Protein AF-A0A497NPA7-F1 (afdb_monomer_lite)

Structure (mmCIF, N/CA/C/O backbone):
data_AF-A0A497NPA7-F1
#
_entry.id   AF-A0A497NPA7-F1
#
loop_
_atom_site.group_PDB
_atom_site.id
_atom_site.type_symbol
_atom_site.label_atom_id
_atom_site.label_alt_id
_atom_site.label_comp_id
_atom_site.label_asym_id
_atom_site.label_entity_id
_atom_site.label_seq_id
_atom_site.pdbx_PDB_ins_code
_atom_site.Cartn_x
_atom_site.Cartn_y
_atom_site.Cartn_z
_atom_site.occupancy
_atom_site.B_iso_or_equiv
_atom_site.auth_seq_id
_atom_site.auth_comp_id
_atom_site.auth_asym_id
_atom_site.auth_atom_id
_atom_site.pdbx_PDB_model_num
ATOM 1 N N . MET A 1 1 ? -7.147 -20.824 11.673 1.00 59.41 1 MET A N 1
ATOM 2 C CA . MET A 1 1 ? -7.367 -19.424 12.101 1.00 59.41 1 MET A CA 1
ATOM 3 C C . MET A 1 1 ? -8.838 -19.267 12.452 1.00 59.41 1 MET A C 1
ATOM 5 O O . MET A 1 1 ? -9.667 -19.757 11.698 1.00 59.41 1 MET A O 1
ATOM 9 N N . ASN A 1 2 ? -9.168 -18.703 13.614 1.00 78.38 2 ASN A N 1
ATOM 10 C CA . ASN A 1 2 ? -10.553 -18.635 14.091 1.00 78.38 2 ASN A CA 1
ATOM 11 C C . ASN A 1 2 ? -11.389 -17.751 13.139 1.00 78.38 2 ASN A C 1
ATOM 13 O O . ASN A 1 2 ? -10.937 -16.658 12.802 1.00 78.38 2 ASN A O 1
ATOM 17 N N . MET A 1 3 ? -12.573 -18.189 12.694 1.00 84.75 3 MET A N 1
ATOM 18 C CA . MET A 1 3 ? -13.376 -17.473 11.675 1.00 84.75 3 MET A CA 1
ATOM 19 C C . MET A 1 3 ? -13.685 -16.024 12.090 1.00 84.75 3 MET A C 1
ATOM 21 O O . MET A 1 3 ? -13.694 -15.108 11.270 1.00 84.75 3 MET A O 1
ATOM 25 N N . LYS A 1 4 ? -13.850 -15.808 13.399 1.00 86.19 4 LYS A N 1
ATOM 26 C CA . LYS A 1 4 ? -14.025 -14.483 13.994 1.00 86.19 4 LYS A CA 1
ATOM 27 C C . LYS A 1 4 ? -12.812 -13.569 13.765 1.00 86.19 4 LYS A C 1
ATOM 29 O O . LYS A 1 4 ? -12.991 -12.419 13.399 1.00 86.19 4 LYS A O 1
ATOM 34 N N . ILE A 1 5 ? -11.588 -14.085 13.903 1.00 86.81 5 ILE A N 1
ATOM 35 C CA . ILE A 1 5 ? -10.350 -13.300 13.737 1.00 86.81 5 ILE A CA 1
ATOM 36 C C . ILE A 1 5 ? -10.233 -12.769 12.309 1.00 86.81 5 ILE A C 1
ATOM 38 O O . ILE A 1 5 ? -9.935 -11.597 12.108 1.00 86.81 5 ILE A O 1
ATOM 42 N N . LEU A 1 6 ? -10.498 -13.629 11.323 1.00 88.69 6 LEU A N 1
ATOM 43 C CA . LEU A 1 6 ? -10.406 -13.267 9.910 1.00 88.69 6 LEU A CA 1
ATOM 44 C C . LEU A 1 6 ? -11.491 -12.251 9.527 1.00 88.69 6 LEU A C 1
ATOM 46 O O . LEU A 1 6 ? -11.206 -11.284 8.825 1.00 88.69 6 LEU A O 1
ATOM 50 N N . ARG A 1 7 ? -12.710 -12.422 10.049 1.00 89.81 7 ARG A N 1
ATOM 51 C CA . ARG A 1 7 ? -13.800 -11.458 9.872 1.00 89.81 7 ARG A CA 1
ATOM 52 C C . ARG A 1 7 ? -13.464 -10.096 10.481 1.00 89.81 7 ARG A C 1
ATOM 54 O O . ARG A 1 7 ? -13.593 -9.089 9.795 1.00 89.81 7 ARG A O 1
ATOM 61 N N . ASP A 1 8 ? -13.019 -10.067 11.734 1.00 89.81 8 ASP A N 1
ATOM 62 C CA . ASP A 1 8 ? -12.688 -8.825 12.441 1.00 89.81 8 ASP A CA 1
ATOM 63 C C . ASP A 1 8 ? -11.544 -8.081 11.732 1.00 89.81 8 ASP A C 1
ATOM 65 O O . ASP A 1 8 ? -11.612 -6.871 11.539 1.00 89.81 8 ASP A O 1
ATOM 69 N N . MET A 1 9 ? -10.528 -8.817 11.271 1.00 91.50 9 MET A N 1
ATOM 70 C CA . MET A 1 9 ? -9.418 -8.285 10.477 1.00 91.50 9 MET A CA 1
ATOM 71 C C . MET A 1 9 ? -9.904 -7.589 9.197 1.00 91.50 9 MET A C 1
ATOM 73 O O . MET A 1 9 ? -9.491 -6.464 8.921 1.00 91.50 9 MET A O 1
ATOM 77 N N . LEU A 1 10 ? -10.784 -8.239 8.426 1.00 90.81 10 LEU A N 1
ATOM 78 C CA . LEU A 1 10 ? -11.324 -7.670 7.187 1.00 90.81 10 LEU A CA 1
ATOM 79 C C . LEU A 1 10 ? -12.204 -6.446 7.454 1.00 90.81 10 LEU A C 1
ATOM 81 O O . LEU A 1 10 ? -12.068 -5.451 6.751 1.00 90.81 10 LEU A O 1
ATOM 85 N N . ILE A 1 11 ? -13.045 -6.485 8.492 1.00 90.12 11 ILE A N 1
ATOM 86 C CA . ILE A 1 11 ? -13.893 -5.346 8.877 1.00 90.12 11 ILE A CA 1
ATOM 87 C C . ILE A 1 11 ? -13.032 -4.136 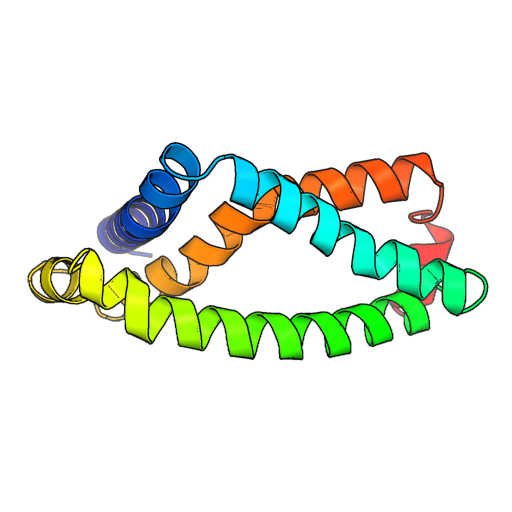9.254 1.00 90.12 11 ILE A C 1
ATOM 89 O O . ILE A 1 11 ? -13.318 -3.022 8.824 1.00 90.12 11 ILE A O 1
ATOM 93 N N . ILE A 1 12 ? -11.963 -4.336 10.028 1.00 89.38 12 ILE A N 1
ATOM 94 C CA . ILE A 1 12 ? -11.041 -3.254 10.402 1.00 89.38 12 ILE A CA 1
ATOM 95 C C . ILE A 1 12 ? -10.349 -2.685 9.158 1.00 89.38 12 ILE A C 1
ATOM 97 O O . ILE A 1 12 ? -10.266 -1.464 9.003 1.00 89.38 12 ILE A O 1
ATOM 101 N N . ALA A 1 13 ? -9.889 -3.556 8.257 1.00 89.62 13 ALA A N 1
ATOM 102 C CA . ALA A 1 13 ? -9.249 -3.134 7.017 1.00 89.62 13 ALA A CA 1
ATOM 103 C C . ALA A 1 13 ? -10.213 -2.325 6.130 1.00 89.62 13 ALA A C 1
ATOM 105 O O . ALA A 1 13 ? -9.835 -1.291 5.578 1.00 89.62 13 ALA A O 1
ATOM 106 N N . GLU A 1 14 ? -11.469 -2.755 6.036 1.00 88.75 14 GLU A N 1
ATOM 107 C CA . GLU A 1 14 ? -12.527 -2.084 5.281 1.00 88.75 14 GLU A CA 1
ATOM 108 C C . GLU A 1 14 ? -12.891 -0.721 5.888 1.00 88.75 14 GLU A C 1
ATOM 110 O O . GLU A 1 14 ? -12.946 0.281 5.172 1.00 88.75 14 GLU A O 1
ATOM 115 N N . LEU A 1 15 ? -13.062 -0.661 7.213 1.00 88.12 15 LEU A N 1
ATOM 116 C CA . LEU A 1 15 ? -13.363 0.571 7.946 1.00 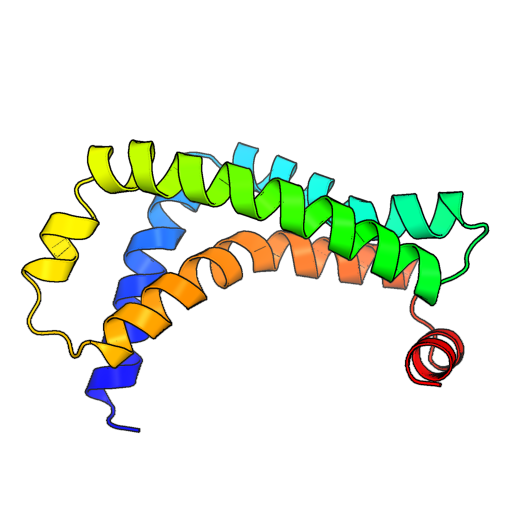88.12 15 LEU A CA 1
ATOM 117 C C . LEU A 1 15 ? -12.278 1.635 7.773 1.00 88.12 15 LEU A C 1
ATOM 119 O O . LEU A 1 15 ? -12.606 2.818 7.712 1.00 88.12 15 LEU A O 1
ATOM 123 N N . LYS A 1 16 ? -11.006 1.231 7.686 1.00 86.19 16 LYS A N 1
ATOM 124 C CA . LYS A 1 16 ? -9.895 2.165 7.466 1.00 86.19 16 LYS A CA 1
ATOM 125 C C . LYS A 1 16 ? -9.732 2.551 5.990 1.00 86.19 16 LYS A C 1
ATOM 127 O O . LYS A 1 16 ? -9.410 3.695 5.712 1.00 86.19 16 LYS A O 1
ATOM 132 N N . SER A 1 17 ? -9.964 1.641 5.041 1.00 84.25 17 SER A N 1
ATOM 133 C CA . SER A 1 17 ? -9.632 1.870 3.620 1.00 84.25 17 SER A CA 1
ATOM 134 C C . SER A 1 17 ? -10.762 2.447 2.759 1.00 84.25 17 SER A C 1
ATOM 136 O O . SER A 1 17 ? -10.516 3.323 1.927 1.00 84.25 17 SER A O 1
ATOM 138 N N . LEU A 1 18 ? -12.007 1.987 2.925 1.00 83.69 18 LEU A N 1
ATOM 139 C CA . LEU A 1 18 ? -13.113 2.388 2.045 1.00 83.69 18 LEU A CA 1
ATOM 140 C C . LEU A 1 18 ? -13.549 3.853 2.186 1.00 83.69 18 LEU A C 1
ATOM 142 O O . LEU A 1 18 ? -13.861 4.464 1.157 1.00 83.69 18 LEU A O 1
ATOM 146 N N . PRO A 1 19 ? -13.631 4.441 3.396 1.00 82.19 19 PRO A N 1
ATOM 147 C CA . PRO A 1 19 ? -14.023 5.842 3.532 1.00 82.19 19 PRO A CA 1
ATOM 148 C C . PRO A 1 19 ? -13.063 6.783 2.806 1.00 82.19 19 PRO A C 1
ATOM 150 O O . PRO A 1 19 ? -13.513 7.738 2.171 1.00 82.19 19 PRO A O 1
ATOM 153 N N . ASP A 1 20 ? -11.769 6.474 2.845 1.00 76.56 20 ASP A N 1
ATOM 154 C CA . ASP A 1 20 ? -10.720 7.271 2.211 1.00 76.56 20 ASP A CA 1
ATOM 155 C C . ASP A 1 20 ? -10.839 7.197 0.686 1.00 76.56 20 ASP A C 1
ATOM 157 O O . ASP A 1 20 ? -10.853 8.230 0.011 1.00 76.56 20 ASP A O 1
ATOM 161 N N . LEU A 1 21 ? -11.082 5.993 0.155 1.00 76.06 21 LEU A N 1
ATOM 162 C CA . LEU A 1 21 ? -11.336 5.765 -1.269 1.00 76.06 21 LEU A CA 1
ATOM 163 C C . LEU A 1 21 ? -12.542 6.560 -1.790 1.00 76.06 21 LEU A C 1
ATOM 165 O O . LEU A 1 21 ? -12.499 7.137 -2.876 1.00 76.06 21 LEU A O 1
ATOM 169 N N . LYS A 1 22 ? -13.634 6.582 -1.015 1.00 80.44 22 LYS A N 1
ATOM 170 C CA . LYS A 1 22 ? -14.886 7.254 -1.398 1.00 80.44 22 LYS A CA 1
ATOM 171 C C . LYS A 1 22 ? -14.792 8.773 -1.303 1.00 80.44 22 LYS A C 1
ATOM 173 O O . LYS A 1 22 ? -15.439 9.468 -2.082 1.00 80.44 22 LYS A O 1
ATOM 178 N N . ARG A 1 23 ? -14.038 9.295 -0.334 1.00 76.69 23 ARG A N 1
ATOM 179 C CA . ARG A 1 23 ? -13.946 10.740 -0.076 1.00 76.69 23 ARG A CA 1
ATOM 180 C C . ARG A 1 23 ? -12.936 11.437 -0.975 1.00 76.69 23 ARG A C 1
ATOM 182 O O . ARG A 1 23 ? -13.142 12.601 -1.308 1.00 76.69 23 ARG A O 1
ATOM 189 N N . GLN A 1 24 ? -11.854 10.759 -1.346 1.00 78.31 24 GLN A N 1
ATOM 190 C CA . GLN A 1 24 ? -10.747 11.374 -2.076 1.00 78.31 24 GLN A CA 1
ATOM 191 C C . GLN A 1 24 ? -10.332 10.518 -3.278 1.00 78.31 24 GLN A C 1
ATOM 193 O O . GLN A 1 24 ? -9.252 9.931 -3.278 1.00 78.31 24 GLN A O 1
ATOM 198 N N . PRO A 1 25 ? -11.132 10.484 -4.360 1.00 75.62 25 PRO A N 1
ATOM 199 C CA . PRO A 1 25 ? -10.773 9.732 -5.564 1.00 75.62 25 PRO A CA 1
ATOM 200 C C . PRO A 1 25 ? -9.477 10.242 -6.218 1.00 75.62 25 PRO A C 1
ATOM 202 O O . PRO A 1 25 ? -8.770 9.478 -6.864 1.00 75.62 25 PRO A O 1
ATOM 205 N N . LEU A 1 26 ? -9.110 11.511 -6.005 1.00 79.81 26 LEU A N 1
ATOM 206 C CA . LEU A 1 26 ? -7.823 12.063 -6.445 1.00 79.81 26 LEU A CA 1
ATOM 207 C C . LEU A 1 26 ? -6.624 11.355 -5.795 1.00 79.81 26 LEU A C 1
ATOM 209 O O . LEU A 1 26 ? -5.582 11.223 -6.434 1.00 79.81 26 LEU A O 1
ATOM 213 N N . LEU A 1 27 ? -6.774 10.851 -4.565 1.00 76.50 27 LEU A N 1
ATOM 214 C CA . LEU A 1 27 ? -5.733 10.086 -3.878 1.00 76.50 27 LEU A CA 1
ATOM 215 C C . LEU A 1 27 ? -5.363 8.830 -4.679 1.00 76.50 27 LEU A C 1
ATOM 217 O O . LEU A 1 27 ? -4.185 8.514 -4.800 1.00 76.50 27 LEU A O 1
ATOM 221 N N . LEU A 1 28 ? -6.346 8.158 -5.291 1.00 71.31 28 LEU A N 1
ATOM 222 C CA . LEU A 1 28 ? -6.108 6.986 -6.139 1.00 71.31 28 LEU A CA 1
ATOM 223 C C . LEU A 1 28 ? -5.241 7.319 -7.350 1.00 71.31 28 LEU A C 1
ATOM 225 O O . LEU A 1 28 ? -4.379 6.526 -7.723 1.00 71.31 28 LEU A O 1
ATOM 229 N N . ILE A 1 29 ? -5.448 8.494 -7.948 1.00 74.69 29 ILE A N 1
ATOM 230 C CA . ILE A 1 29 ? -4.643 8.955 -9.080 1.00 74.69 29 ILE A CA 1
ATOM 231 C C . ILE A 1 29 ? -3.203 9.186 -8.620 1.00 74.69 29 ILE A C 1
ATOM 233 O O . ILE A 1 29 ? -2.276 8.708 -9.266 1.00 74.69 29 ILE A O 1
ATOM 237 N N . VAL A 1 30 ? -3.007 9.856 -7.481 1.00 77.88 30 VAL A N 1
ATOM 238 C CA . VAL A 1 30 ? -1.671 10.105 -6.916 1.00 77.88 30 VAL A CA 1
ATOM 239 C C . VAL A 1 30 ? -0.966 8.794 -6.555 1.00 77.88 30 VAL A C 1
ATOM 241 O O . VAL A 1 30 ? 0.204 8.620 -6.888 1.00 77.88 30 VAL A O 1
ATOM 244 N N . ILE A 1 31 ? -1.673 7.840 -5.945 1.00 76.31 31 ILE A N 1
ATOM 245 C CA . ILE A 1 31 ? -1.148 6.499 -5.650 1.00 76.31 31 ILE A CA 1
ATOM 246 C C . ILE A 1 31 ? -0.774 5.774 -6.949 1.00 76.31 31 ILE A C 1
ATOM 248 O O . ILE A 1 31 ? 0.307 5.193 -7.040 1.00 76.31 31 ILE A O 1
ATOM 252 N N . GLY A 1 32 ? -1.614 5.852 -7.983 1.00 71.50 32 GLY A N 1
ATOM 253 C CA . GLY A 1 32 ? -1.316 5.311 -9.310 1.00 71.50 32 GLY A CA 1
ATOM 254 C C . GLY A 1 32 ? -0.068 5.937 -9.940 1.00 71.50 32 GLY A C 1
ATOM 255 O O . GLY A 1 32 ? 0.779 5.216 -10.461 1.00 71.50 32 GLY A O 1
ATOM 256 N N . MET A 1 33 ? 0.111 7.256 -9.820 1.00 74.69 33 MET A N 1
ATOM 257 C CA . MET A 1 33 ? 1.319 7.949 -10.286 1.00 74.69 33 MET A CA 1
ATOM 258 C C . MET A 1 33 ? 2.569 7.519 -9.507 1.00 74.69 33 MET A C 1
ATOM 260 O O . MET A 1 33 ? 3.606 7.251 -10.114 1.00 74.69 33 MET A O 1
ATOM 264 N N . LEU A 1 34 ? 2.471 7.379 -8.180 1.00 77.12 34 LEU A N 1
ATOM 265 C CA . LEU A 1 34 ? 3.557 6.857 -7.338 1.00 77.12 34 LEU A CA 1
ATOM 266 C C . LEU A 1 34 ? 3.935 5.422 -7.714 1.00 77.12 34 LEU A C 1
ATOM 268 O O . LEU A 1 34 ? 5.101 5.045 -7.640 1.00 77.12 34 LEU A O 1
ATOM 272 N N . SER A 1 35 ? 2.967 4.638 -8.185 1.00 73.62 35 SER A N 1
ATOM 273 C CA . SER A 1 35 ? 3.198 3.278 -8.679 1.00 73.62 35 SER A CA 1
ATOM 274 C C . SER A 1 35 ? 4.062 3.256 -9.949 1.00 73.62 35 SER A C 1
ATOM 276 O O . SER A 1 35 ? 4.615 2.218 -10.291 1.00 73.62 35 SER A O 1
ATOM 278 N N . GLY A 1 36 ? 4.233 4.394 -10.631 1.00 76.75 36 GLY A N 1
ATOM 279 C CA . GLY A 1 36 ? 5.170 4.565 -11.744 1.00 76.75 36 GLY A CA 1
ATOM 280 C C . GLY A 1 36 ? 6.627 4.795 -11.321 1.00 76.75 36 GLY A C 1
ATOM 281 O O . GLY A 1 36 ? 7.513 4.725 -12.172 1.00 76.75 36 GLY A O 1
ATOM 282 N N . LEU A 1 37 ? 6.912 5.029 -10.031 1.00 81.56 37 LEU A N 1
ATOM 283 C CA . LEU A 1 37 ? 8.280 5.245 -9.538 1.00 81.56 37 LEU A CA 1
ATOM 284 C C . LEU A 1 37 ? 9.248 4.109 -9.908 1.00 81.56 37 LEU A C 1
ATOM 286 O O . LEU A 1 37 ? 10.350 4.420 -10.362 1.00 81.56 37 LEU A O 1
ATOM 290 N N . PRO A 1 38 ? 8.885 2.815 -9.800 1.00 81.94 38 PRO A N 1
ATOM 291 C CA . PRO A 1 38 ? 9.777 1.751 -10.238 1.00 81.94 38 PRO A CA 1
ATOM 292 C C . PRO A 1 38 ? 10.095 1.813 -11.730 1.00 81.94 38 PRO A C 1
ATOM 294 O O . PRO A 1 38 ? 11.249 1.635 -12.101 1.00 81.94 38 PRO A O 1
ATOM 297 N N . LEU A 1 39 ? 9.124 2.152 -12.585 1.00 81.56 39 LEU A N 1
ATOM 298 C CA . LEU A 1 39 ? 9.371 2.332 -14.021 1.00 81.56 39 LEU A CA 1
ATOM 299 C C . LEU A 1 39 ? 10.339 3.488 -14.285 1.00 81.56 39 LEU A C 1
ATOM 301 O O . LEU A 1 39 ? 11.242 3.354 -15.107 1.00 81.56 39 LEU A O 1
ATOM 305 N N . PHE A 1 40 ? 10.188 4.598 -13.559 1.00 84.44 40 PHE A N 1
ATOM 306 C CA . PHE A 1 40 ? 11.107 5.731 -13.645 1.00 84.44 40 PHE A CA 1
ATOM 307 C C . PHE A 1 40 ? 12.542 5.324 -13.291 1.00 84.44 40 PHE A C 1
ATOM 309 O O . PHE A 1 40 ? 13.460 5.589 -14.065 1.00 84.44 40 PHE A O 1
ATOM 316 N N . PHE A 1 41 ? 12.749 4.630 -12.169 1.00 84.19 41 PHE A N 1
ATOM 317 C CA . PHE A 1 41 ? 14.089 4.191 -11.777 1.00 84.19 41 PHE A CA 1
ATOM 318 C C . PHE A 1 41 ? 14.675 3.161 -12.746 1.00 84.19 41 PHE A C 1
ATOM 320 O O . PHE A 1 41 ? 15.854 3.255 -13.079 1.00 84.19 41 PHE A O 1
ATOM 327 N N . ILE A 1 42 ? 13.870 2.229 -13.263 1.00 84.06 42 ILE A N 1
ATOM 328 C CA . ILE A 1 42 ? 14.317 1.278 -14.294 1.00 84.06 42 ILE A CA 1
ATOM 329 C C . ILE A 1 42 ? 14.821 2.027 -15.535 1.00 84.06 42 ILE A C 1
ATOM 331 O O . ILE A 1 42 ? 15.880 1.686 -16.060 1.00 84.06 42 ILE A O 1
ATOM 335 N N . LEU A 1 43 ? 14.117 3.072 -15.980 1.00 83.81 43 LEU A N 1
ATOM 336 C CA . LEU A 1 43 ? 14.552 3.902 -17.108 1.00 83.81 43 LEU A CA 1
ATOM 337 C C . LEU A 1 43 ? 15.852 4.661 -16.804 1.00 83.81 43 LEU A C 1
ATOM 339 O O . LEU A 1 43 ? 16.759 4.670 -17.635 1.00 83.81 43 LEU A O 1
ATOM 343 N N . VAL A 1 44 ? 15.975 5.256 -15.614 1.00 85.88 44 VAL A N 1
ATOM 344 C CA . VAL A 1 44 ? 17.176 6.004 -15.193 1.00 85.88 44 VAL A CA 1
ATOM 345 C C . VAL A 1 44 ? 18.414 5.105 -15.118 1.00 85.88 44 VAL A C 1
ATOM 347 O O . VAL A 1 44 ? 19.499 5.526 -15.514 1.00 85.88 44 VAL A O 1
ATOM 350 N N . PHE A 1 45 ? 18.262 3.854 -14.677 1.00 83.31 45 PHE A N 1
ATOM 351 C CA . PHE A 1 45 ? 19.346 2.866 -14.623 1.00 83.31 45 PHE A CA 1
ATOM 352 C C . PHE A 1 45 ? 19.541 2.092 -15.941 1.00 83.31 45 PHE A C 1
ATOM 354 O O . PHE A 1 45 ? 20.092 0.990 -15.944 1.00 83.31 45 PHE A O 1
ATOM 361 N N . GLY A 1 46 ? 19.097 2.644 -17.075 1.00 80.38 46 GLY A N 1
ATOM 362 C CA . GLY A 1 46 ? 19.365 2.077 -18.401 1.00 80.38 46 GLY A CA 1
ATOM 363 C C . GLY A 1 46 ? 18.635 0.761 -18.686 1.00 80.38 46 GLY A C 1
ATOM 364 O O . GLY A 1 46 ? 19.142 -0.073 -19.432 1.00 80.38 46 GLY A O 1
ATOM 365 N N . GLY A 1 47 ? 17.466 0.550 -18.080 1.00 73.75 47 GLY A N 1
ATOM 366 C CA . GLY A 1 47 ? 16.653 -0.656 -18.255 1.00 73.75 47 GLY A CA 1
ATOM 367 C C . GLY A 1 47 ? 17.016 -1.809 -17.318 1.00 73.75 47 GLY A C 1
ATOM 368 O O . GLY A 1 47 ? 16.438 -2.890 -17.434 1.00 73.75 47 GLY A O 1
ATOM 369 N N . GLN A 1 48 ? 17.943 -1.609 -16.375 1.00 80.56 48 GLN A N 1
ATOM 370 C CA . GLN A 1 48 ? 18.289 -2.641 -15.399 1.00 80.56 48 GLN A CA 1
ATOM 371 C C . GLN A 1 48 ? 17.205 -2.779 -14.327 1.00 80.56 48 GLN A C 1
ATOM 373 O O . GLN A 1 48 ? 17.001 -1.895 -13.491 1.00 80.56 48 GLN A O 1
ATOM 378 N N . LEU A 1 49 ? 16.519 -3.925 -14.345 1.00 79.88 49 LEU A N 1
ATOM 379 C CA . LEU A 1 49 ? 15.385 -4.199 -13.466 1.00 79.88 49 LEU A CA 1
ATOM 380 C C . LEU A 1 49 ? 15.785 -4.218 -11.983 1.00 79.88 49 LEU A C 1
ATOM 382 O O . LEU A 1 49 ? 15.098 -3.617 -11.164 1.00 79.88 49 LEU A O 1
ATOM 386 N N . SER A 1 50 ? 16.901 -4.861 -11.633 1.00 81.94 50 SER A N 1
ATOM 387 C CA . SER A 1 50 ? 17.351 -5.017 -10.242 1.00 81.94 50 SER A CA 1
ATOM 388 C C . SER A 1 50 ? 17.632 -3.671 -9.567 1.00 81.94 50 SER A C 1
ATOM 390 O O . SER A 1 50 ? 17.042 -3.363 -8.531 1.00 81.94 50 SER A O 1
ATOM 392 N N . TYR A 1 51 ? 18.467 -2.824 -10.173 1.00 82.12 51 TYR A N 1
ATOM 393 C CA . TYR A 1 51 ? 18.777 -1.496 -9.631 1.00 82.12 51 TYR A CA 1
ATOM 394 C C . TYR A 1 51 ? 17.577 -0.551 -9.670 1.00 82.12 51 TYR A C 1
ATOM 396 O O . TYR A 1 51 ? 17.364 0.203 -8.719 1.00 82.12 51 TYR A O 1
ATOM 404 N N . GLY A 1 52 ? 16.749 -0.642 -10.715 1.00 83.62 52 GLY A N 1
ATOM 405 C CA . GLY A 1 52 ? 15.491 0.091 -10.798 1.00 83.62 52 GLY A CA 1
ATOM 406 C C . GLY A 1 52 ? 14.545 -0.223 -9.638 1.00 83.62 52 GLY A C 1
ATOM 407 O O . GLY A 1 52 ? 14.050 0.692 -8.979 1.00 83.62 52 GLY A O 1
ATOM 408 N N . LEU A 1 53 ? 14.350 -1.508 -9.333 1.00 83.81 53 LEU A N 1
ATOM 409 C CA . LEU A 1 53 ? 13.514 -1.955 -8.217 1.00 83.81 53 LEU A CA 1
ATOM 410 C C . LEU A 1 53 ? 14.096 -1.546 -6.861 1.00 83.81 53 LEU A C 1
ATOM 412 O O . LEU A 1 53 ? 13.355 -1.036 -6.024 1.00 83.81 53 LEU A O 1
ATOM 416 N N . VAL A 1 54 ? 15.406 -1.709 -6.643 1.00 86.69 54 VAL A N 1
ATOM 417 C CA . VAL A 1 54 ? 16.056 -1.302 -5.384 1.00 86.69 54 VAL A CA 1
ATOM 418 C C . VAL A 1 54 ? 15.927 0.206 -5.163 1.00 86.69 54 VAL A C 1
ATOM 420 O O . VAL A 1 54 ? 15.527 0.630 -4.079 1.00 86.69 54 VAL A O 1
ATOM 423 N N . GLY A 1 55 ? 16.194 1.021 -6.188 1.00 84.88 55 GLY A N 1
ATOM 424 C CA . GLY A 1 55 ? 16.038 2.476 -6.111 1.00 84.88 55 GLY A CA 1
ATOM 425 C C . GLY A 1 55 ? 14.602 2.889 -5.787 1.00 84.88 55 GLY A C 1
ATOM 426 O O . GLY A 1 55 ? 14.369 3.725 -4.910 1.00 84.88 55 GLY A O 1
ATOM 427 N N . ALA A 1 56 ? 13.629 2.235 -6.425 1.00 86.19 56 ALA A N 1
ATOM 428 C CA . ALA A 1 56 ? 12.219 2.470 -6.154 1.00 86.19 56 ALA A CA 1
ATOM 429 C C . ALA A 1 56 ? 11.821 2.069 -4.733 1.00 86.19 56 ALA A C 1
ATOM 431 O O . ALA A 1 56 ? 11.113 2.822 -4.070 1.00 86.19 56 ALA A O 1
ATOM 432 N N . LEU A 1 57 ? 12.287 0.921 -4.238 1.00 86.12 57 LEU A N 1
ATOM 433 C CA . LEU A 1 57 ? 12.022 0.465 -2.873 1.00 86.12 57 LEU A CA 1
ATOM 434 C C . LEU A 1 57 ? 12.577 1.452 -1.843 1.00 86.12 57 LEU A C 1
ATOM 436 O O . LEU A 1 57 ? 11.855 1.849 -0.933 1.00 86.12 57 LEU A O 1
ATOM 440 N N . VAL A 1 58 ? 13.814 1.923 -2.009 1.00 87.50 58 VAL A N 1
ATOM 441 C CA . VAL A 1 58 ? 14.417 2.896 -1.082 1.00 87.50 58 VAL A CA 1
ATOM 442 C C . VAL A 1 58 ? 13.623 4.208 -1.063 1.00 87.50 58 VAL A C 1
ATOM 444 O O . VAL A 1 58 ? 13.297 4.719 0.011 1.00 87.50 58 VAL A O 1
ATOM 447 N N . ALA A 1 59 ? 13.255 4.731 -2.236 1.00 84.88 59 ALA A N 1
ATOM 448 C CA . ALA A 1 59 ? 12.484 5.969 -2.339 1.00 84.88 59 ALA A CA 1
ATOM 449 C C . ALA A 1 59 ? 11.059 5.823 -1.773 1.00 84.88 59 ALA A C 1
ATOM 451 O O . ALA A 1 59 ? 10.577 6.692 -1.041 1.00 84.88 59 ALA A O 1
ATOM 452 N N . THR A 1 60 ? 10.387 4.713 -2.085 1.00 81.75 60 THR A N 1
ATOM 453 C CA . THR A 1 60 ? 9.008 4.452 -1.646 1.00 81.75 60 THR A CA 1
ATOM 454 C C . THR A 1 60 ? 8.921 4.188 -0.150 1.00 81.75 60 THR A C 1
ATOM 456 O O . THR A 1 60 ? 8.012 4.715 0.482 1.00 81.75 60 THR A O 1
ATOM 459 N N . VAL A 1 61 ? 9.867 3.460 0.450 1.00 84.19 61 VAL A N 1
ATOM 460 C CA . VAL A 1 61 ? 9.876 3.209 1.902 1.00 84.19 61 VAL A CA 1
ATOM 461 C C . VAL A 1 61 ? 10.007 4.515 2.685 1.00 84.19 61 VAL A C 1
ATOM 463 O O . VAL A 1 61 ? 9.250 4.733 3.632 1.00 84.19 61 VAL A O 1
ATOM 466 N N . GLY A 1 62 ? 10.906 5.415 2.269 1.00 82.69 62 GLY A N 1
ATOM 467 C CA . GLY A 1 62 ? 11.048 6.729 2.902 1.00 82.69 62 GLY A CA 1
ATOM 468 C C . GLY A 1 62 ? 9.773 7.569 2.796 1.00 82.69 62 GLY A C 1
ATOM 469 O O . GLY A 1 62 ? 9.311 8.138 3.786 1.00 82.69 62 GLY A O 1
ATOM 470 N N . PHE A 1 63 ? 9.162 7.593 1.610 1.00 82.44 63 PHE A N 1
ATOM 471 C CA . PHE A 1 63 ? 7.913 8.314 1.372 1.00 82.44 63 PHE A CA 1
ATOM 472 C C . PHE A 1 63 ? 6.737 7.740 2.181 1.00 82.44 63 PHE A C 1
ATOM 474 O O . PHE A 1 63 ? 6.029 8.488 2.856 1.00 82.44 63 PHE A O 1
ATOM 481 N N . ILE A 1 64 ? 6.550 6.417 2.159 1.00 79.88 64 ILE A N 1
ATOM 482 C CA . ILE A 1 64 ? 5.482 5.722 2.890 1.00 79.88 64 ILE A CA 1
ATOM 483 C C . ILE A 1 64 ? 5.651 5.922 4.394 1.00 79.88 64 ILE A C 1
ATOM 485 O O . ILE A 1 64 ? 4.662 6.194 5.066 1.00 79.88 64 ILE A O 1
ATOM 489 N N . GLY A 1 65 ? 6.875 5.847 4.928 1.00 79.19 65 GLY A N 1
ATOM 490 C CA . GLY A 1 65 ? 7.127 6.069 6.355 1.00 79.19 65 GLY A CA 1
ATOM 491 C C . GLY A 1 65 ? 6.675 7.455 6.825 1.00 79.19 65 GLY A C 1
ATOM 492 O O . GLY A 1 65 ? 6.020 7.581 7.860 1.00 79.19 65 GLY A O 1
ATOM 493 N N . LEU A 1 66 ? 6.956 8.489 6.028 1.00 82.50 66 LEU A N 1
ATOM 494 C CA . LEU A 1 66 ? 6.526 9.862 6.301 1.00 82.50 66 LEU A CA 1
ATOM 495 C C . LEU A 1 66 ? 5.003 10.020 6.196 1.00 82.50 66 LEU A C 1
ATOM 497 O O . LEU A 1 66 ? 4.370 10.582 7.090 1.00 82.50 66 LEU A O 1
ATOM 501 N N . MET A 1 67 ? 4.403 9.494 5.126 1.00 80.38 67 MET A N 1
ATOM 502 C CA . MET A 1 67 ? 2.962 9.622 4.885 1.00 80.38 67 MET A CA 1
ATOM 503 C C . MET A 1 67 ? 2.123 8.815 5.878 1.00 80.38 67 MET A C 1
ATOM 505 O O . MET A 1 67 ? 1.099 9.309 6.349 1.00 80.38 67 MET A O 1
ATOM 509 N N . ALA A 1 68 ? 2.576 7.619 6.261 1.00 76.25 68 ALA A N 1
ATOM 510 C CA . ALA A 1 68 ? 1.924 6.799 7.277 1.00 76.25 68 ALA A CA 1
ATOM 511 C C . ALA A 1 68 ? 1.905 7.514 8.634 1.00 76.25 68 ALA A C 1
ATOM 513 O O . ALA A 1 68 ? 0.867 7.545 9.292 1.00 76.25 68 ALA A O 1
ATOM 514 N N . ALA A 1 69 ? 3.010 8.163 9.021 1.00 76.00 69 ALA A N 1
ATOM 515 C CA . ALA A 1 69 ? 3.060 8.955 10.248 1.00 76.00 69 ALA A CA 1
ATOM 516 C C . ALA A 1 69 ? 2.062 10.126 10.218 1.00 76.00 69 ALA A C 1
ATOM 518 O O . ALA A 1 69 ? 1.369 10.375 11.206 1.00 76.00 69 ALA A O 1
ATOM 519 N N . ILE A 1 70 ? 1.938 10.818 9.081 1.00 79.81 70 ILE A N 1
ATOM 520 C CA . ILE A 1 70 ? 0.964 11.906 8.914 1.00 79.81 70 ILE A CA 1
ATOM 521 C C . ILE A 1 70 ? -0.468 11.370 9.026 1.00 79.81 70 ILE A C 1
ATOM 523 O O . ILE A 1 70 ? -1.264 11.933 9.783 1.00 79.81 70 ILE A O 1
ATOM 527 N N . GLN A 1 71 ? -0.794 10.282 8.322 1.00 76.50 71 GLN A N 1
ATOM 528 C CA . GLN A 1 71 ? -2.125 9.666 8.335 1.00 76.50 71 GLN A CA 1
ATOM 529 C C . GLN A 1 71 ? -2.532 9.242 9.754 1.00 76.50 71 GLN A C 1
ATOM 531 O O . GLN A 1 71 ? -3.628 9.567 10.215 1.00 76.50 71 GLN A O 1
ATOM 536 N N . ASP A 1 72 ? -1.629 8.582 10.473 1.00 72.50 72 ASP A N 1
ATOM 537 C CA . ASP A 1 72 ? -1.889 8.062 11.813 1.00 72.50 72 ASP A CA 1
ATOM 538 C C . ASP A 1 72 ? -2.039 9.168 12.876 1.00 72.50 72 ASP A C 1
ATOM 540 O O . ASP A 1 72 ? -2.803 9.009 13.832 1.00 72.50 72 ASP A O 1
ATOM 544 N N . VAL A 1 73 ? -1.330 10.294 12.728 1.00 75.06 73 VAL A N 1
ATOM 545 C CA . VAL A 1 73 ? -1.391 11.424 13.676 1.00 75.06 73 VAL A CA 1
ATOM 546 C C . VAL A 1 73 ? -2.589 12.335 13.410 1.00 75.06 73 VAL A C 1
ATOM 548 O O . VAL A 1 73 ? -3.201 12.843 14.354 1.00 75.06 73 VAL A O 1
ATOM 551 N N . THR A 1 74 ? -2.927 12.561 12.141 1.00 78.50 74 THR A N 1
ATOM 552 C CA . THR A 1 74 ? -3.959 13.533 11.753 1.00 78.50 74 THR A CA 1
ATOM 553 C C . THR A 1 74 ? -5.301 12.867 11.484 1.00 78.50 74 THR A C 1
ATOM 555 O O . THR A 1 74 ? -6.296 13.194 12.132 1.00 78.50 74 THR A O 1
ATOM 558 N N . TRP A 1 75 ? -5.339 11.905 10.566 1.00 74.69 75 TRP A N 1
ATOM 559 C CA . TRP A 1 75 ? -6.579 11.381 10.009 1.00 74.69 75 TRP A CA 1
ATOM 560 C C . TRP A 1 75 ? -7.247 10.348 10.910 1.00 74.69 75 TRP A C 1
ATOM 562 O O . TRP A 1 75 ? -8.421 10.499 11.258 1.00 74.69 75 TRP A O 1
ATOM 572 N N . ASP A 1 76 ? -6.484 9.360 11.381 1.00 78.38 76 ASP A N 1
ATOM 573 C CA . ASP A 1 76 ? -6.982 8.337 12.311 1.00 78.38 76 ASP A CA 1
ATOM 574 C C . ASP A 1 76 ? -7.536 8.965 13.602 1.00 78.38 76 ASP A C 1
ATOM 576 O O . ASP A 1 76 ? -8.496 8.458 14.195 1.00 78.38 76 ASP A O 1
ATOM 580 N N . ARG A 1 77 ? -6.952 10.098 14.014 1.00 78.12 77 ARG A N 1
ATOM 581 C CA . ARG A 1 77 ? -7.422 10.909 15.140 1.00 78.12 77 ARG A CA 1
ATOM 582 C C . ARG A 1 77 ? -8.682 11.700 14.795 1.00 78.12 77 ARG A C 1
ATOM 584 O O . ARG A 1 77 ? -9.614 11.716 15.592 1.00 78.12 77 ARG A O 1
ATOM 591 N N . TYR A 1 78 ? -8.728 12.339 13.627 1.00 77.44 78 TYR A N 1
ATOM 592 C CA . TYR A 1 78 ? -9.873 13.141 13.188 1.00 77.44 78 TYR A CA 1
ATOM 593 C C . TYR A 1 78 ? -11.154 12.307 13.053 1.00 77.44 78 TYR A C 1
ATOM 595 O O . TYR A 1 78 ? -12.213 12.711 13.533 1.00 77.44 78 TYR A O 1
ATOM 603 N N . VAL A 1 79 ? -11.054 11.118 12.454 1.00 81.88 79 VAL A N 1
ATOM 604 C CA . VAL A 1 79 ? -12.200 10.214 12.241 1.00 81.88 79 VAL A CA 1
ATOM 605 C C . VAL A 1 79 ? -12.475 9.336 13.473 1.00 81.88 79 VAL A C 1
ATOM 607 O O . VAL A 1 79 ? -13.450 8.589 13.499 1.00 81.88 79 VAL A O 1
ATOM 610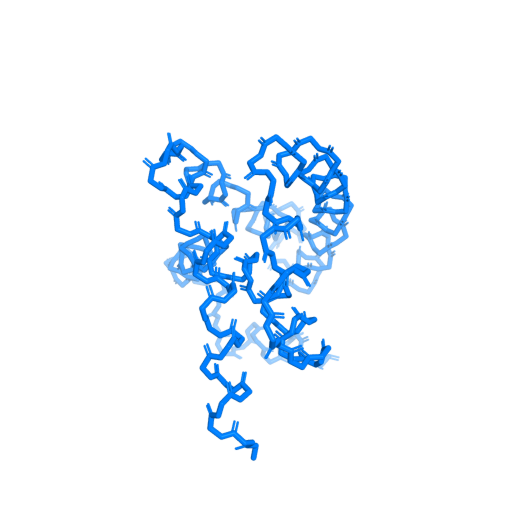 N N . LYS A 1 80 ? -11.644 9.437 14.523 1.00 86.19 80 LYS A N 1
ATOM 611 C CA . LYS A 1 80 ? -11.743 8.649 15.764 1.00 86.19 80 LYS A CA 1
ATOM 612 C C . LYS A 1 80 ? -11.723 7.133 15.531 1.00 86.19 80 LYS A C 1
ATOM 614 O O . LYS A 1 80 ? -12.231 6.365 16.346 1.00 86.19 80 LYS A O 1
ATOM 619 N N . ILE A 1 81 ? -11.094 6.681 14.443 1.00 83.25 81 ILE A N 1
ATOM 620 C CA . ILE A 1 81 ? -11.016 5.258 14.078 1.00 83.25 81 ILE A CA 1
ATOM 621 C C . ILE A 1 81 ? -10.343 4.451 15.196 1.00 83.25 81 ILE A C 1
ATOM 623 O O . ILE A 1 81 ? -10.806 3.363 15.531 1.00 83.25 81 ILE A O 1
ATOM 627 N N . ARG A 1 82 ? -9.311 5.008 15.847 1.00 79.12 82 ARG A N 1
ATOM 628 C CA . ARG A 1 82 ? -8.658 4.355 16.995 1.00 79.12 82 ARG A CA 1
ATOM 629 C C . ARG A 1 82 ? -9.601 4.151 18.178 1.00 79.12 82 ARG A C 1
ATOM 631 O O . ARG A 1 82 ? -9.597 3.074 18.760 1.00 79.12 82 ARG A O 1
ATOM 638 N N . GLU A 1 83 ? -10.416 5.148 18.519 1.00 85.44 83 GLU A N 1
ATOM 639 C CA . GLU A 1 83 ? -11.368 5.056 19.637 1.00 85.44 83 GLU A CA 1
ATOM 640 C C . GLU A 1 83 ? -12.441 4.000 19.353 1.00 85.44 83 GLU A C 1
ATOM 642 O O . GLU A 1 83 ? -12.757 3.185 20.218 1.00 85.44 83 GLU A O 1
ATOM 647 N N . ILE A 1 84 ? -12.941 3.964 18.113 1.00 87.00 84 ILE A N 1
ATOM 648 C CA . ILE A 1 84 ? -13.931 2.980 17.665 1.00 87.00 84 ILE A CA 1
ATOM 649 C C . ILE A 1 84 ? -13.359 1.563 17.763 1.00 87.00 84 ILE A C 1
ATOM 651 O O . ILE A 1 84 ? -14.004 0.687 18.333 1.00 87.00 84 ILE A O 1
ATOM 655 N N . ILE A 1 85 ? -12.151 1.329 17.240 1.00 83.38 85 ILE A N 1
ATOM 656 C CA . ILE A 1 85 ? -11.571 -0.018 17.203 1.00 83.38 85 ILE A CA 1
ATOM 657 C C . ILE A 1 85 ? -11.169 -0.503 18.604 1.00 83.38 85 ILE A C 1
ATOM 659 O O . ILE A 1 85 ? -11.371 -1.675 18.915 1.00 83.38 85 ILE A O 1
ATOM 663 N N . VAL A 1 86 ? -10.661 0.380 19.472 1.00 83.00 86 VAL A N 1
ATOM 664 C CA . VAL A 1 86 ? -10.335 0.037 20.871 1.00 83.00 86 VAL A CA 1
ATOM 665 C C . VAL A 1 86 ? -11.588 -0.343 21.670 1.00 83.00 86 VAL A C 1
ATOM 667 O O . VAL A 1 86 ? -11.510 -1.188 22.558 1.00 83.00 86 VAL A O 1
ATOM 670 N N . ALA A 1 87 ? -12.747 0.235 21.345 1.00 87.44 87 ALA A N 1
ATOM 671 C CA . ALA A 1 87 ? -14.017 -0.107 21.985 1.00 87.44 87 ALA A CA 1
ATOM 672 C C . ALA A 1 87 ? -14.641 -1.422 21.468 1.00 87.44 87 ALA A C 1
ATOM 674 O O . ALA A 1 87 ? -15.566 -1.949 22.089 1.00 87.44 87 ALA A O 1
ATOM 675 N N . MET A 1 88 ? -14.169 -1.965 20.340 1.00 86.56 88 MET A N 1
ATOM 676 C CA . MET A 1 88 ? -14.680 -3.222 19.794 1.00 86.56 88 MET A CA 1
ATOM 677 C C . MET A 1 88 ? -14.088 -4.437 20.535 1.00 86.56 88 MET A C 1
ATOM 679 O O . MET A 1 88 ? -12.904 -4.442 20.867 1.00 86.56 88 MET A O 1
ATOM 683 N N . PRO A 1 89 ? -14.857 -5.525 20.745 1.00 86.12 89 PRO A N 1
ATOM 684 C CA . PRO A 1 89 ? -14.367 -6.751 21.380 1.00 86.12 89 PRO A CA 1
ATOM 685 C C . PRO A 1 89 ? -13.543 -7.611 20.397 1.00 86.12 89 PRO A C 1
ATOM 687 O O . PRO A 1 89 ? -13.911 -8.753 20.080 1.00 86.12 89 PRO A O 1
ATOM 690 N N . VAL A 1 90 ? -12.443 -7.042 19.892 1.00 87.31 90 VAL A N 1
ATOM 691 C CA . VAL A 1 90 ? -11.546 -7.637 18.891 1.00 87.31 90 VAL A CA 1
ATOM 692 C C . VAL A 1 90 ? -10.259 -8.159 19.523 1.00 87.31 90 VAL A C 1
ATOM 694 O O . VAL A 1 90 ? -9.727 -7.605 20.481 1.00 87.31 90 VAL A O 1
ATOM 697 N N . HIS A 1 91 ? -9.736 -9.252 18.970 1.00 88.69 91 HIS A N 1
ATOM 698 C CA . HIS A 1 91 ? -8.453 -9.797 19.402 1.00 88.69 91 HIS A CA 1
ATOM 699 C C . HIS A 1 91 ? -7.295 -8.897 18.910 1.00 88.69 91 HIS A C 1
ATOM 701 O O . HIS A 1 91 ? -7.344 -8.448 17.761 1.00 88.69 91 HIS A O 1
ATOM 707 N N . PRO A 1 92 ? -6.213 -8.693 19.693 1.00 86.94 92 PRO A N 1
ATOM 708 C CA . PRO A 1 92 ? -5.080 -7.846 19.291 1.00 86.94 92 PRO A CA 1
ATOM 709 C C . PRO A 1 92 ? -4.445 -8.241 17.951 1.00 86.94 92 PRO A C 1
ATOM 711 O O . PRO A 1 92 ? -4.035 -7.391 17.167 1.00 86.94 92 PRO A O 1
ATOM 714 N N . LEU A 1 93 ? -4.410 -9.543 17.656 1.00 88.75 93 LEU A N 1
ATOM 715 C CA . LEU A 1 93 ? -3.924 -10.047 16.369 1.00 88.75 93 LEU A CA 1
ATOM 716 C C . LEU A 1 93 ? -4.808 -9.597 15.193 1.00 88.75 93 LEU A C 1
ATOM 718 O O . LEU A 1 93 ? -4.280 -9.179 14.168 1.00 88.75 93 LEU A O 1
ATOM 722 N N . SER A 1 94 ? -6.139 -9.649 15.341 1.00 87.69 94 SER A N 1
ATOM 723 C CA . SER A 1 94 ? -7.072 -9.174 14.308 1.00 87.69 94 SER A CA 1
ATOM 724 C C . SER A 1 94 ? -6.885 -7.683 14.049 1.00 87.69 94 SER A C 1
ATOM 726 O O . SER A 1 94 ? -6.927 -7.248 12.902 1.00 87.69 94 SER A O 1
ATOM 728 N N . TYR A 1 95 ? -6.637 -6.918 15.116 1.00 87.19 95 TYR A N 1
ATOM 729 C CA . TYR A 1 95 ? -6.347 -5.493 15.041 1.00 87.19 95 TYR A CA 1
ATOM 730 C C . TYR A 1 95 ? -5.075 -5.207 14.242 1.00 87.19 95 TYR A C 1
ATOM 732 O O . TYR A 1 95 ? -5.130 -4.489 13.245 1.00 87.19 95 TYR A O 1
ATOM 740 N N . ALA A 1 96 ? -3.950 -5.807 14.637 1.00 87.50 96 ALA A N 1
ATOM 741 C CA . ALA A 1 96 ? -2.667 -5.581 13.977 1.00 87.50 96 ALA A CA 1
ATOM 742 C C . ALA A 1 96 ? -2.725 -5.954 12.487 1.00 87.50 96 ALA A C 1
ATOM 744 O O . ALA A 1 96 ? -2.298 -5.179 11.633 1.00 87.50 96 ALA A O 1
ATOM 745 N N . MET A 1 97 ? -3.325 -7.105 12.172 1.00 90.25 97 MET A N 1
ATOM 746 C CA . MET A 1 97 ? -3.476 -7.568 10.793 1.00 90.25 97 MET A CA 1
ATOM 747 C C . MET A 1 97 ? -4.422 -6.676 9.979 1.00 90.25 97 MET A C 1
ATOM 749 O O . MET A 1 97 ? -4.131 -6.378 8.825 1.00 90.25 97 MET A O 1
ATOM 753 N N . GLY A 1 98 ? -5.535 -6.220 10.564 1.00 88.38 98 GLY A N 1
ATOM 754 C CA . GLY A 1 98 ? -6.498 -5.353 9.880 1.00 88.38 98 GLY A CA 1
ATOM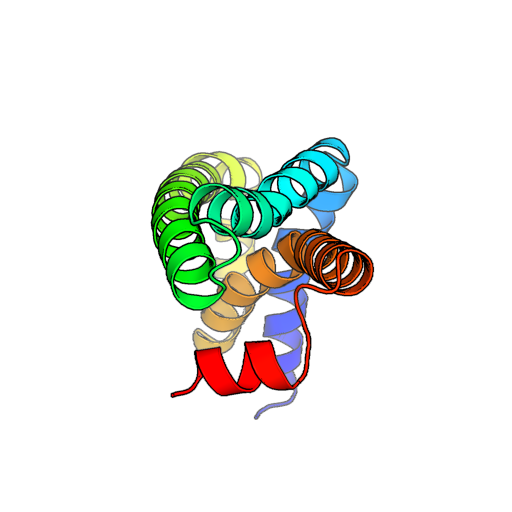 755 C C . GLY A 1 98 ? -5.914 -3.979 9.550 1.00 88.38 98 GLY A C 1
ATOM 756 O O . GLY A 1 98 ? -6.062 -3.493 8.429 1.00 88.38 98 GLY A O 1
ATOM 757 N N . ILE A 1 99 ? -5.176 -3.385 10.493 1.00 86.50 99 ILE A N 1
ATOM 758 C CA . ILE A 1 99 ? -4.460 -2.122 10.267 1.00 86.50 99 ILE A CA 1
ATOM 759 C C . ILE A 1 99 ? -3.369 -2.288 9.203 1.00 86.50 99 ILE A C 1
ATOM 761 O O . ILE A 1 99 ? -3.237 -1.419 8.345 1.00 86.50 99 ILE A O 1
ATOM 765 N N . ALA A 1 100 ? -2.633 -3.404 9.206 1.00 86.19 100 ALA A N 1
ATOM 766 C CA . ALA A 1 100 ? -1.609 -3.686 8.198 1.00 86.19 100 ALA A CA 1
ATOM 767 C C . ALA A 1 100 ? -2.191 -3.951 6.795 1.00 86.19 100 ALA A C 1
ATOM 769 O O . ALA A 1 100 ? -1.551 -3.641 5.791 1.00 86.19 100 ALA A O 1
ATOM 770 N N . LEU A 1 101 ? -3.407 -4.499 6.709 1.00 89.44 101 LEU A N 1
ATOM 771 C CA . LEU A 1 101 ? -4.088 -4.767 5.439 1.00 89.44 101 LEU A CA 1
ATOM 772 C C . LEU A 1 101 ? -4.678 -3.515 4.785 1.00 89.44 101 LEU A C 1
ATOM 774 O O . LEU A 1 101 ? -4.775 -3.467 3.560 1.00 89.44 101 LEU A O 1
ATOM 778 N N . ALA A 1 102 ? -5.064 -2.498 5.556 1.00 86.69 102 ALA A N 1
ATOM 779 C CA . ALA A 1 102 ? -5.709 -1.310 4.996 1.00 86.69 102 ALA A CA 1
ATOM 780 C C . ALA A 1 102 ? -4.843 -0.568 3.945 1.00 86.69 102 ALA A C 1
ATOM 782 O O . ALA A 1 102 ? -5.360 -0.295 2.859 1.00 86.69 102 ALA A O 1
ATOM 783 N N . PRO A 1 103 ? -3.536 -0.308 4.169 1.00 81.81 103 PRO A N 1
ATOM 784 C CA . PRO A 1 103 ? -2.660 0.270 3.146 1.00 81.81 103 PRO A CA 1
ATOM 785 C C . PRO A 1 103 ? -2.527 -0.602 1.894 1.00 81.81 103 PRO A C 1
ATOM 787 O O . PRO A 1 103 ? -2.408 -0.073 0.789 1.00 81.81 103 PRO A O 1
ATOM 790 N N . LEU A 1 104 ? -2.571 -1.931 2.040 1.00 84.25 104 LEU A N 1
ATOM 791 C CA . LEU A 1 104 ? -2.526 -2.853 0.905 1.00 84.25 104 LEU A CA 1
ATOM 792 C C . LEU A 1 104 ? -3.778 -2.712 0.028 1.00 84.25 104 LEU A C 1
ATOM 794 O O . LEU A 1 104 ? -3.661 -2.652 -1.190 1.00 84.25 104 LEU A O 1
ATOM 798 N N . ILE A 1 105 ? -4.964 -2.587 0.632 1.00 87.19 105 ILE A N 1
ATOM 799 C CA . ILE A 1 105 ? -6.219 -2.357 -0.105 1.00 87.19 105 ILE A CA 1
ATOM 800 C C . ILE A 1 105 ? -6.175 -1.014 -0.846 1.00 87.19 105 ILE A C 1
ATOM 802 O O . ILE A 1 105 ? -6.552 -0.941 -2.013 1.00 87.19 105 ILE A O 1
ATOM 806 N N . ILE A 1 106 ? -5.679 0.037 -0.187 1.00 82.62 106 ILE A N 1
ATOM 807 C CA . ILE A 1 106 ? -5.563 1.381 -0.772 1.00 82.62 106 ILE A CA 1
ATOM 808 C C . ILE A 1 106 ? -4.554 1.402 -1.933 1.00 82.62 106 ILE A C 1
ATOM 810 O O . ILE A 1 106 ? -4.775 2.087 -2.931 1.00 82.62 106 ILE A O 1
ATOM 814 N N . SER A 1 107 ? -3.459 0.645 -1.827 1.00 80.62 107 SER A N 1
ATOM 815 C CA . SER A 1 107 ? -2.400 0.596 -2.844 1.00 80.62 107 SER A CA 1
ATOM 816 C C . SER A 1 107 ? -2.642 -0.426 -3.958 1.00 80.62 107 SER A C 1
ATOM 818 O O . SER A 1 107 ? -2.044 -0.296 -5.026 1.00 80.62 107 SER A O 1
ATOM 820 N N . ALA A 1 108 ? -3.539 -1.399 -3.769 1.00 85.81 108 ALA A N 1
ATOM 821 C CA . ALA A 1 108 ? -3.818 -2.446 -4.752 1.00 85.81 108 ALA A CA 1
ATOM 822 C C . ALA A 1 108 ? -4.180 -1.910 -6.155 1.00 85.81 108 ALA A C 1
ATOM 824 O O . ALA A 1 108 ? -3.623 -2.424 -7.127 1.00 85.81 108 ALA A O 1
ATOM 825 N N . PRO A 1 109 ? -5.020 -0.863 -6.318 1.00 83.44 109 PRO A N 1
ATOM 826 C CA . PRO A 1 109 ? -5.287 -0.284 -7.635 1.00 83.44 109 PRO A CA 1
ATOM 827 C C . PRO A 1 109 ? -4.026 0.270 -8.312 1.00 83.44 109 PRO A C 1
ATOM 829 O O . PRO A 1 109 ? -3.823 0.060 -9.506 1.00 83.44 109 PRO A O 1
ATOM 832 N N . GLY A 1 110 ? -3.158 0.939 -7.548 1.00 82.50 110 GLY A N 1
ATOM 833 C CA . GLY A 1 110 ? -1.886 1.457 -8.053 1.00 82.50 110 GLY A CA 1
ATOM 834 C C . GLY A 1 110 ? -0.923 0.340 -8.451 1.00 82.50 110 GLY A C 1
ATOM 835 O O . GLY A 1 110 ? -0.322 0.382 -9.523 1.00 82.50 110 GLY A O 1
ATOM 836 N N . LEU A 1 111 ? -0.851 -0.720 -7.644 1.00 83.19 111 LEU A N 1
ATOM 837 C CA . LEU A 1 111 ? -0.032 -1.894 -7.935 1.00 83.19 111 LEU A CA 1
ATOM 838 C C . LEU A 1 111 ? -0.492 -2.613 -9.212 1.00 83.19 111 LEU A C 1
ATOM 840 O O . LEU A 1 111 ? 0.336 -2.968 -10.049 1.00 83.19 111 LEU A O 1
ATOM 844 N N . LEU A 1 112 ? -1.804 -2.771 -9.405 1.00 86.69 112 LEU A N 1
ATOM 845 C CA . LEU A 1 112 ? -2.365 -3.313 -10.647 1.00 86.69 112 LEU A CA 1
ATOM 846 C C . LEU A 1 112 ? -2.030 -2.429 -11.853 1.00 86.69 112 LEU A C 1
ATOM 848 O O . LEU A 1 112 ? -1.655 -2.946 -12.906 1.00 86.69 112 LEU A O 1
ATOM 852 N N . PHE A 1 113 ? -2.118 -1.108 -11.695 1.00 84.12 113 PHE A N 1
ATOM 853 C CA . PHE A 1 113 ? -1.756 -0.154 -12.741 1.00 84.12 113 PHE A CA 1
ATOM 854 C C . PHE A 1 113 ? -0.270 -0.248 -13.120 1.00 84.12 113 PHE A C 1
ATOM 856 O O . PHE A 1 113 ? 0.062 -0.297 -14.305 1.00 84.12 113 PHE A O 1
ATOM 863 N N . PHE A 1 114 ? 0.623 -0.363 -12.133 1.00 82.38 114 PHE A N 1
ATOM 864 C CA . PHE A 1 114 ? 2.048 -0.602 -12.363 1.00 82.38 114 PHE A CA 1
ATOM 865 C C . PHE A 1 114 ? 2.299 -1.902 -13.127 1.00 82.38 114 PHE A C 1
ATOM 867 O O . PHE A 1 114 ? 3.018 -1.884 -14.124 1.00 82.38 114 PHE A O 1
ATOM 874 N N . ILE A 1 115 ? 1.693 -3.015 -12.699 1.00 83.88 115 ILE A N 1
ATOM 875 C CA . ILE A 1 115 ? 1.856 -4.312 -13.370 1.00 83.88 115 ILE A CA 1
ATOM 876 C C . ILE A 1 115 ? 1.394 -4.214 -14.828 1.00 83.88 115 ILE A C 1
ATOM 878 O O . ILE A 1 115 ? 2.109 -4.660 -15.724 1.00 83.88 115 ILE A O 1
ATOM 882 N N . ALA A 1 116 ? 0.241 -3.590 -15.080 1.00 86.50 116 ALA A N 1
ATOM 883 C CA . ALA A 1 116 ? -0.282 -3.405 -16.430 1.00 86.50 116 ALA A CA 1
ATOM 884 C C . ALA A 1 116 ? 0.679 -2.595 -17.317 1.00 86.50 116 ALA A C 1
ATOM 886 O O . ALA A 1 116 ? 0.972 -3.005 -18.441 1.00 86.50 116 ALA A O 1
ATOM 887 N N . LEU A 1 117 ? 1.219 -1.485 -16.805 1.00 83.25 117 LEU A N 1
ATOM 888 C CA . LEU A 1 117 ? 2.200 -0.673 -17.529 1.00 83.25 117 LEU A CA 1
ATOM 889 C C . LEU A 1 117 ? 3.521 -1.412 -17.759 1.00 83.25 117 LEU A C 1
ATOM 891 O O . LEU A 1 117 ? 4.085 -1.342 -18.847 1.00 83.25 117 LEU A O 1
ATOM 895 N N . ALA A 1 118 ? 4.015 -2.132 -16.757 1.00 80.50 118 ALA A N 1
ATOM 896 C CA . ALA A 1 118 ? 5.272 -2.863 -16.843 1.00 80.50 118 ALA A CA 1
ATOM 897 C C . ALA A 1 118 ? 5.195 -4.039 -17.835 1.00 80.50 118 ALA A C 1
ATOM 899 O O . ALA A 1 118 ? 6.171 -4.313 -18.540 1.00 80.50 118 ALA A O 1
ATOM 900 N N . LEU A 1 119 ? 4.032 -4.695 -17.931 1.00 84.75 119 LEU A 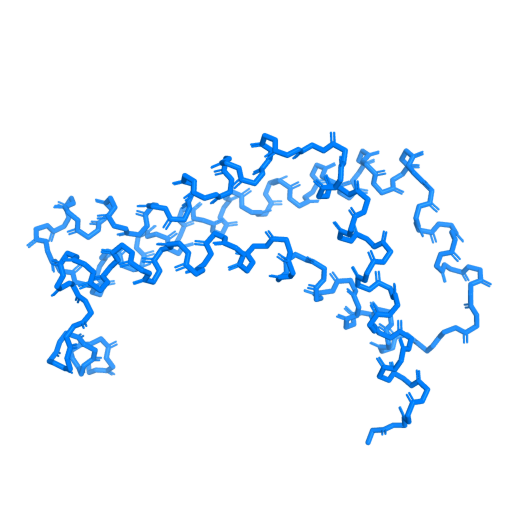N 1
ATOM 901 C CA . LEU A 1 119 ? 3.735 -5.683 -18.972 1.00 84.75 119 LEU A CA 1
ATOM 902 C C . LEU A 1 119 ? 3.653 -5.029 -20.355 1.00 84.75 119 LEU A C 1
ATOM 904 O O . LEU A 1 119 ? 4.250 -5.538 -21.301 1.00 84.75 119 LEU A O 1
ATOM 908 N N . TRP A 1 120 ? 2.963 -3.890 -20.472 1.00 83.69 120 TRP A N 1
ATOM 909 C CA . TRP A 1 120 ? 2.832 -3.163 -21.739 1.00 83.69 120 TRP A CA 1
ATOM 910 C C . TRP A 1 120 ? 4.182 -2.679 -22.288 1.00 83.69 120 TRP A C 1
ATOM 912 O O . TRP A 1 120 ? 4.431 -2.770 -23.486 1.00 83.69 120 TRP A O 1
ATOM 922 N N . LEU A 1 121 ? 5.081 -2.234 -21.409 1.00 80.50 121 LEU A N 1
ATOM 923 C CA . LEU A 1 121 ? 6.437 -1.807 -21.761 1.00 80.50 121 LEU A CA 1
ATOM 924 C C . LEU A 1 121 ? 7.407 -2.980 -22.003 1.00 80.50 121 LEU A C 1
ATOM 926 O O . LEU A 1 121 ? 8.564 -2.746 -22.343 1.00 80.50 121 LEU A O 1
ATOM 930 N N . GLY A 1 122 ? 6.977 -4.231 -21.804 1.00 78.25 122 GLY A N 1
ATOM 931 C CA . GLY A 1 122 ? 7.828 -5.413 -21.976 1.00 78.25 122 GLY A CA 1
ATOM 932 C C . GLY A 1 122 ? 8.958 -5.530 -20.946 1.00 78.25 122 GLY A C 1
ATOM 933 O O . GLY A 1 122 ? 9.927 -6.252 -21.170 1.00 78.25 122 GLY A O 1
ATOM 934 N N . VAL A 1 123 ? 8.855 -4.830 -19.814 1.00 74.50 123 VAL A N 1
ATOM 935 C CA . VAL A 1 123 ? 9.887 -4.805 -18.762 1.00 74.50 123 VAL A CA 1
ATOM 936 C C . VAL A 1 123 ? 9.826 -6.070 -17.899 1.00 74.50 123 VAL A C 1
ATOM 938 O O . VAL A 1 123 ? 10.854 -6.565 -17.436 1.00 74.50 123 VAL A O 1
ATO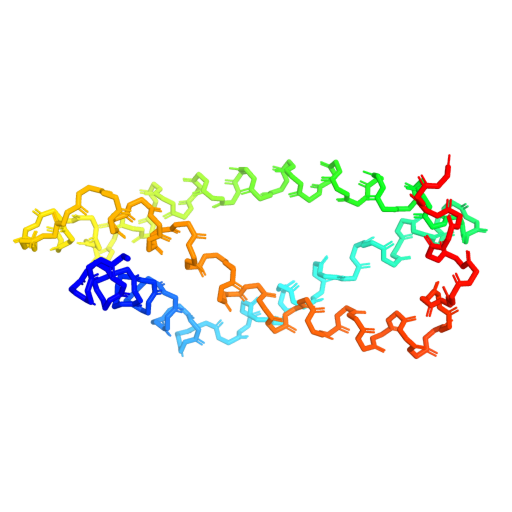M 941 N N . LEU A 1 124 ? 8.627 -6.632 -17.716 1.00 72.00 124 LEU A N 1
ATOM 942 C CA . LEU A 1 124 ? 8.389 -7.891 -17.004 1.00 72.00 124 LEU A CA 1
ATOM 943 C C . LEU A 1 124 ? 8.389 -9.072 -17.988 1.00 72.00 124 LEU A C 1
ATOM 945 O O . LEU A 1 124 ? 7.337 -9.589 -18.360 1.00 72.00 124 LEU A O 1
ATOM 949 N N . THR A 1 125 ? 9.571 -9.496 -18.429 1.00 73.75 125 THR A N 1
ATOM 950 C CA . THR A 1 125 ? 9.762 -10.730 -19.201 1.00 73.75 125 THR A CA 1
ATOM 951 C C . THR A 1 125 ? 10.243 -11.853 -18.287 1.00 73.75 125 THR A C 1
ATOM 953 O O . THR A 1 125 ? 10.775 -11.623 -17.203 1.00 73.75 125 THR A O 1
ATOM 956 N N . PHE A 1 126 ? 10.076 -13.104 -18.722 1.00 72.06 126 PHE A N 1
ATOM 957 C CA . PHE A 1 126 ? 10.534 -14.260 -17.944 1.00 72.06 126 PHE A CA 1
ATOM 958 C C . PHE A 1 126 ? 12.048 -14.209 -17.683 1.00 72.06 126 PHE A C 1
ATOM 960 O O . PHE A 1 126 ? 12.508 -14.596 -16.613 1.00 72.06 126 PHE A O 1
ATOM 967 N N . SER A 1 127 ? 12.818 -13.672 -18.638 1.00 68.50 127 SER A N 1
ATOM 968 C CA . SER A 1 127 ? 14.254 -13.456 -18.471 1.00 68.50 127 SER A CA 1
ATOM 969 C C . SER A 1 127 ? 14.549 -12.359 -17.452 1.00 68.50 127 SER A C 1
ATOM 971 O O . SER A 1 127 ? 15.376 -12.582 -16.574 1.00 68.50 127 SER A O 1
ATOM 973 N N . SER A 1 128 ? 13.871 -11.206 -17.511 1.00 68.38 128 SER A N 1
ATOM 974 C CA . SER A 1 128 ? 14.117 -10.113 -16.561 1.00 68.38 128 SER A CA 1
ATOM 975 C C . SER A 1 128 ? 13.759 -10.503 -15.125 1.00 68.38 128 SER A C 1
ATOM 977 O O . SER A 1 128 ? 14.500 -10.171 -14.204 1.00 68.38 128 SER A O 1
ATOM 979 N N . LEU A 1 129 ? 12.700 -11.295 -14.936 1.00 71.44 129 LEU A N 1
ATOM 980 C CA . LEU A 1 129 ? 12.350 -11.879 -13.638 1.00 71.44 129 LEU A CA 1
ATOM 981 C C . LEU A 1 129 ? 13.422 -12.851 -13.129 1.00 71.44 129 LEU A C 1
ATOM 983 O O . LEU A 1 129 ? 13.781 -12.802 -11.956 1.00 71.44 129 LEU A O 1
ATOM 987 N N . LEU A 1 130 ? 13.977 -13.698 -13.996 1.00 72.94 130 LEU A N 1
ATOM 988 C CA . LEU A 1 130 ? 15.023 -14.650 -13.615 1.00 72.94 130 LEU A CA 1
ATOM 989 C C . LEU A 1 130 ? 16.315 -13.926 -13.195 1.00 72.94 130 LEU A C 1
ATOM 991 O O . LEU A 1 130 ? 16.892 -14.253 -12.161 1.00 72.94 130 LEU A O 1
ATOM 995 N N . TRP A 1 131 ? 16.694 -12.869 -13.922 1.00 67.25 131 TRP A N 1
ATOM 996 C CA . TRP A 1 131 ? 17.809 -11.979 -13.569 1.00 67.25 131 TRP A CA 1
ATOM 997 C C . TRP A 1 131 ? 17.572 -11.133 -12.311 1.00 67.25 131 TRP A C 1
ATOM 999 O O . TRP A 1 131 ? 18.509 -10.524 -11.813 1.00 67.25 131 TRP A O 1
ATOM 1009 N N . SER A 1 132 ? 16.338 -11.051 -11.808 1.00 65.31 132 SER A N 1
ATOM 1010 C CA . SER A 1 132 ? 16.045 -10.345 -10.553 1.00 65.31 132 SER A CA 1
ATOM 1011 C C . SER A 1 132 ? 16.219 -11.217 -9.305 1.00 65.31 132 SER A C 1
ATOM 1013 O O . SER A 1 132 ? 16.274 -10.683 -8.199 1.00 65.31 132 SER A O 1
ATOM 1015 N N . ILE A 1 133 ? 16.280 -12.543 -9.479 1.00 68.38 133 ILE A N 1
ATOM 1016 C CA . ILE A 1 133 ? 16.395 -13.531 -8.394 1.00 68.38 133 ILE A CA 1
ATOM 1017 C C . ILE A 1 133 ? 17.848 -14.008 -8.221 1.00 68.38 133 ILE A C 1
ATOM 1019 O O . ILE A 1 133 ? 18.225 -14.396 -7.115 1.00 68.38 133 ILE A O 1
ATOM 1023 N N . LEU A 1 134 ? 18.636 -13.996 -9.303 1.00 55.47 134 LEU A N 1
ATOM 1024 C CA . LEU A 1 134 ? 20.068 -14.326 -9.327 1.00 55.47 134 LEU A CA 1
ATOM 1025 C C . LEU A 1 134 ? 20.936 -13.105 -9.013 1.00 55.47 134 LEU A C 1
ATOM 1027 O O . LEU A 1 134 ? 21.947 -13.296 -8.302 1.00 55.47 134 LEU A O 1
#

Secondary structure (DSSP, 8-state):
--HHHHHHHHHHHHHHHHHHHHH-HHHHHHHHHHTTHHHHHHHHTTT-HHHHHHHHHHHHHHHHHHHHHHIIIIIHHHTTHHHHHHHS---HHHHHHHHHHHHHHHHHHHHHHHHHHHHHTT-S-HHHHHHHH-

Radius of gyration: 17.7 Å; chains: 1; bounding box: 35×33×44 Å

Foldseek 3Di:
DPPQLQVLLQVLLCVLAVVCCVPCVVVLVVLLVLLCQLVVQCVVVVNQNQRSVVVSCVVVVVVCVVVVVVCVVPVCVVVVSVVVSVPDPHDVSSVVNSVVCNVVVSNVSSNVSSVVVCVVVVSDDPVSVVVNVD

Sequence (134 aa):
MNMKILRDMLIIAELKSLPDLKRQPLLLIVIGMLSGLPLFFILVFGGQLSYGLVGALVATVGFIGLMAAIQDVTWDRYVKIREIIVAMPVHPLSYAMGIALAPLIISAPGLLFFIALALWLGVLTFSSLLWSIL

pLDDT: mean 81.33, std 6.36, range [55.47, 91.5]